Protein AF-R1FXM4-F1 (afdb_monomer_lite)

Organism: NCBI:txid1292037

Foldseek 3Di:
DLCPLLVVVVVVDDLVNSCVVVVHDSVVSVVSNVVNVVD

Structure (mmCIF, N/CA/C/O backbone):
data_AF-R1FXM4-F1
#
_entry.id 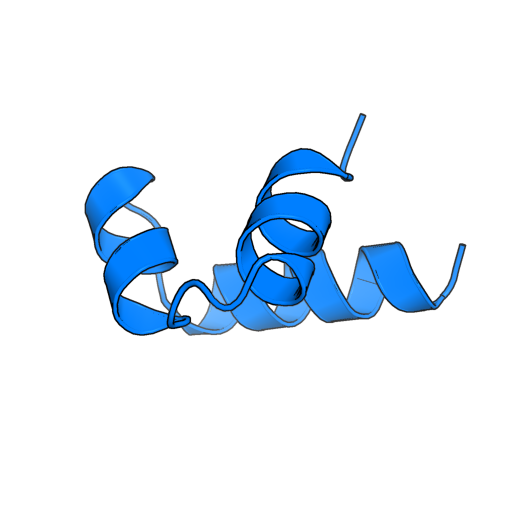  AF-R1FXM4-F1
#
loop_
_atom_site.group_PDB
_atom_site.id
_atom_site.type_symbol
_atom_site.label_atom_id
_atom_site.label_alt_id
_atom_site.label_comp_id
_atom_site.label_asym_id
_atom_site.label_entity_id
_atom_site.label_seq_id
_atom_site.pdbx_PDB_ins_code
_atom_site.Cartn_x
_atom_site.Cartn_y
_atom_site.Cartn_z
_atom_site.occupancy
_atom_site.B_iso_or_equiv
_atom_site.auth_seq_id
_atom_site.auth_comp_id
_atom_site.auth_asym_id
_atom_site.auth_atom_id
_atom_site.pdbx_PDB_model_num
ATOM 1 N N . MET A 1 1 ? -1.175 -12.959 -11.966 1.00 47.88 1 MET A N 1
ATOM 2 C CA . MET A 1 1 ? -2.468 -12.341 -11.582 1.00 47.88 1 MET A CA 1
ATOM 3 C C . MET A 1 1 ? -2.348 -11.520 -10.282 1.00 47.88 1 MET A C 1
ATOM 5 O O . MET A 1 1 ? -3.324 -11.395 -9.561 1.00 47.88 1 MET A O 1
ATOM 9 N N . ASN A 1 2 ? -1.175 -10.937 -9.976 1.00 54.38 2 ASN A N 1
ATOM 10 C CA . ASN A 1 2 ? -0.898 -10.257 -8.694 1.00 54.38 2 ASN A CA 1
ATOM 11 C C . ASN A 1 2 ? -0.841 -8.716 -8.822 1.00 54.38 2 ASN A C 1
ATOM 13 O O . ASN A 1 2 ? -0.332 -8.035 -7.940 1.00 54.38 2 ASN A O 1
ATOM 17 N N . SER A 1 3 ? -1.321 -8.169 -9.944 1.00 66.06 3 SER A N 1
ATOM 18 C CA . SER A 1 3 ? -0.937 -6.833 -10.426 1.00 66.06 3 SER A CA 1
ATOM 19 C C . SER A 1 3 ? -1.922 -5.711 -10.086 1.00 66.06 3 SER A C 1
ATOM 21 O O . SER A 1 3 ? -1.604 -4.549 -10.296 1.00 66.06 3 SER A O 1
ATOM 23 N N . MET A 1 4 ? -3.116 -6.020 -9.577 1.00 79.62 4 MET A N 1
ATOM 24 C CA . MET A 1 4 ? -4.183 -5.016 -9.478 1.00 79.62 4 MET A CA 1
ATOM 25 C C . MET A 1 4 ? -3.975 -4.033 -8.314 1.00 79.62 4 MET A C 1
ATOM 27 O O . MET A 1 4 ? -4.155 -2.837 -8.496 1.00 79.62 4 MET A O 1
ATOM 31 N N . ILE A 1 5 ? -3.484 -4.503 -7.160 1.00 83.56 5 ILE A N 1
ATOM 32 C CA . ILE A 1 5 ? -3.126 -3.624 -6.029 1.00 83.56 5 ILE A CA 1
ATOM 33 C C . ILE A 1 5 ? -1.925 -2.733 -6.374 1.00 83.56 5 ILE A C 1
ATOM 35 O O . ILE A 1 5 ? -1.913 -1.553 -6.040 1.00 83.56 5 ILE A O 1
ATOM 39 N N . ALA A 1 6 ? -0.928 -3.280 -7.075 1.00 81.81 6 ALA A N 1
ATOM 40 C CA . ALA A 1 6 ? 0.235 -2.514 -7.515 1.00 81.81 6 ALA A CA 1
ATOM 41 C C . ALA A 1 6 ? -0.132 -1.452 -8.564 1.00 81.81 6 ALA A C 1
ATOM 43 O O . ALA A 1 6 ? 0.395 -0.345 -8.514 1.00 81.81 6 ALA A O 1
ATOM 44 N N . ALA A 1 7 ? -1.059 -1.766 -9.474 1.00 84.69 7 ALA A N 1
ATOM 45 C CA . ALA A 1 7 ? -1.564 -0.816 -10.460 1.00 84.69 7 ALA A CA 1
ATOM 46 C C . ALA A 1 7 ? -2.357 0.327 -9.809 1.00 84.69 7 ALA A C 1
ATOM 48 O O . ALA A 1 7 ? -2.133 1.483 -10.148 1.00 84.69 7 ALA A O 1
ATOM 49 N N . GLU A 1 8 ? -3.230 0.027 -8.845 1.00 84.38 8 GLU A N 1
ATOM 50 C CA . GLU A 1 8 ? -3.982 1.060 -8.121 1.00 84.38 8 GLU A CA 1
ATOM 51 C C . GLU A 1 8 ? -3.052 1.933 -7.261 1.00 84.38 8 GLU A C 1
ATOM 53 O O . GLU A 1 8 ? -3.199 3.153 -7.234 1.00 84.38 8 GLU A O 1
ATOM 58 N N . TYR A 1 9 ? -2.042 1.336 -6.619 1.00 84.62 9 TYR A N 1
ATOM 59 C CA . TYR A 1 9 ? -1.010 2.094 -5.908 1.00 84.62 9 TYR A CA 1
ATOM 60 C C . TYR A 1 9 ? -0.217 3.005 -6.858 1.00 84.62 9 TYR A C 1
ATOM 62 O O . TYR A 1 9 ? 0.002 4.176 -6.560 1.00 84.62 9 TYR A O 1
ATOM 70 N N . ALA A 1 10 ? 0.160 2.506 -8.041 1.00 81.88 10 ALA A N 1
ATOM 71 C CA . ALA A 1 10 ? 0.824 3.301 -9.075 1.00 81.88 10 ALA A CA 1
ATOM 72 C C . ALA A 1 10 ? -0.075 4.409 -9.655 1.00 81.88 10 ALA A C 1
ATOM 74 O O . ALA A 1 10 ? 0.432 5.441 -10.089 1.00 81.88 10 ALA A O 1
ATOM 75 N N . ALA A 1 11 ? -1.398 4.229 -9.624 1.00 86.44 11 ALA A N 1
ATOM 76 C CA . ALA A 1 11 ? -2.377 5.258 -9.968 1.00 86.44 11 ALA A CA 1
ATOM 77 C C . ALA A 1 11 ? -2.525 6.345 -8.882 1.00 86.44 11 ALA A C 1
ATOM 79 O O . ALA A 1 11 ? -3.244 7.320 -9.092 1.00 86.44 11 ALA A O 1
ATOM 80 N N . GLY A 1 12 ? -1.833 6.202 -7.746 1.00 86.44 12 GLY A N 1
ATOM 81 C CA . GLY A 1 12 ? -1.822 7.166 -6.648 1.00 86.44 12 GLY A CA 1
ATOM 82 C C . GLY A 1 12 ? -2.756 6.818 -5.489 1.00 86.44 12 GLY A C 1
ATOM 83 O O . GLY A 1 12 ? -2.940 7.654 -4.609 1.00 86.44 12 GLY A O 1
ATOM 84 N N . ALA A 1 13 ? -3.341 5.615 -5.462 1.00 88.25 13 ALA A N 1
ATOM 85 C CA . ALA A 1 13 ? -4.151 5.178 -4.329 1.00 88.25 13 ALA A CA 1
ATOM 86 C C . ALA A 1 13 ? -3.284 4.948 -3.083 1.00 88.25 13 ALA A C 1
ATOM 88 O O . ALA A 1 13 ? -2.200 4.356 -3.154 1.00 88.25 13 ALA A O 1
ATOM 89 N N . SER A 1 14 ? -3.781 5.361 -1.917 1.00 90.12 14 SER A N 1
ATOM 90 C CA . SER A 1 14 ? -3.066 5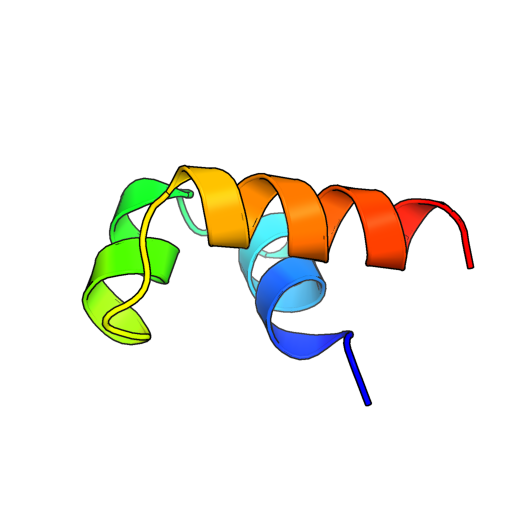.153 -0.659 1.00 90.12 14 SER A CA 1
ATOM 91 C C . SER A 1 14 ? -3.134 3.693 -0.214 1.00 90.12 14 SER A C 1
ATOM 93 O O . SER A 1 14 ? -4.133 3.004 -0.411 1.00 90.12 14 SER A O 1
ATOM 95 N N . ILE A 1 15 ? -2.095 3.227 0.483 1.00 88.62 15 ILE A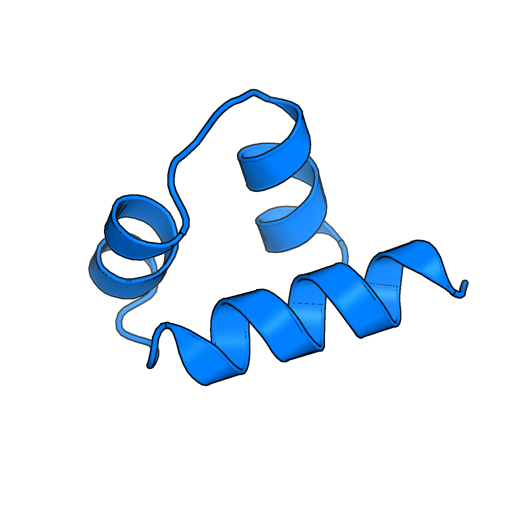 N 1
ATOM 96 C CA . ILE A 1 15 ? -2.053 1.863 1.037 1.00 88.62 15 ILE A CA 1
ATOM 97 C C . ILE A 1 15 ? -3.241 1.600 1.972 1.00 88.62 15 ILE A C 1
ATOM 99 O O . ILE A 1 15 ? -3.817 0.518 1.916 1.00 88.62 15 ILE A O 1
ATOM 103 N N . SER A 1 16 ? -3.632 2.583 2.789 1.00 89.12 16 SER A N 1
ATOM 104 C CA . SER A 1 16 ? -4.795 2.471 3.679 1.00 89.12 16 SER A CA 1
ATOM 105 C C . SER A 1 16 ? -6.106 2.324 2.905 1.00 89.12 16 SER A C 1
ATOM 107 O O . SER A 1 16 ? -6.891 1.438 3.216 1.00 89.12 16 SER A O 1
ATOM 109 N N . GLU A 1 17 ? -6.307 3.107 1.842 1.00 89.88 17 GLU A N 1
ATOM 110 C CA . GLU A 1 17 ? -7.501 2.987 0.994 1.00 89.88 17 G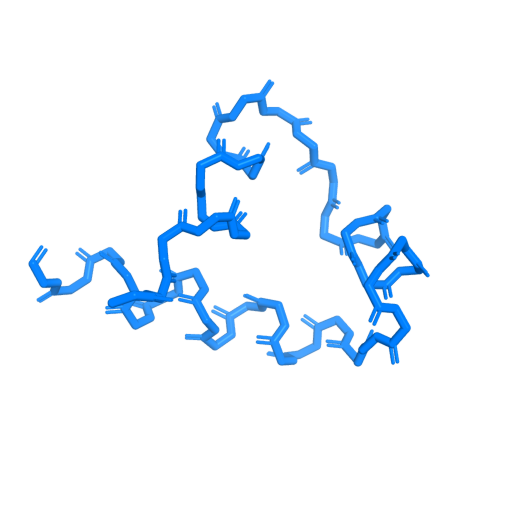LU A CA 1
ATOM 111 C C . GLU A 1 17 ? -7.556 1.624 0.302 1.00 89.88 17 GLU A C 1
ATOM 113 O O . GLU A 1 17 ? -8.614 1.007 0.217 1.00 89.88 17 GLU A O 1
ATOM 118 N N . LEU A 1 18 ? -6.412 1.121 -0.167 1.00 89.00 18 LEU A N 1
ATOM 119 C CA . LEU A 1 18 ? -6.314 -0.209 -0.764 1.00 89.00 18 LEU A CA 1
ATOM 120 C C . LEU A 1 18 ? -6.591 -1.310 0.261 1.00 89.00 18 LEU A C 1
ATOM 122 O O . LEU A 1 18 ? -7.298 -2.263 -0.053 1.00 89.00 18 LEU A O 1
ATOM 126 N N . ALA A 1 19 ? -6.078 -1.168 1.480 1.00 90.56 19 ALA A N 1
ATOM 127 C CA . ALA A 1 19 ? -6.328 -2.083 2.586 1.00 90.56 19 ALA A CA 1
ATOM 128 C C . ALA A 1 19 ? -7.824 -2.153 2.921 1.00 90.56 19 ALA A C 1
ATOM 130 O O . ALA A 1 19 ? -8.400 -3.239 2.941 1.00 90.56 19 ALA A O 1
ATOM 131 N N . GLU A 1 20 ? -8.477 -1.004 3.093 1.00 90.75 20 GLU A N 1
ATOM 132 C CA . GLU A 1 20 ? -9.907 -0.922 3.401 1.00 90.75 20 GLU A CA 1
ATOM 133 C C . GLU A 1 20 ? -10.773 -1.435 2.250 1.00 90.75 20 GLU A C 1
ATOM 135 O O . GLU A 1 20 ? -11.666 -2.257 2.451 1.00 90.75 20 GLU A O 1
ATOM 140 N N . ARG A 1 21 ? -10.476 -1.014 1.019 1.00 86.50 21 ARG A N 1
ATOM 141 C CA . ARG A 1 21 ? -11.244 -1.384 -0.174 1.00 86.50 21 ARG A CA 1
ATOM 142 C C . ARG A 1 21 ? -11.172 -2.874 -0.488 1.00 86.50 21 ARG A C 1
A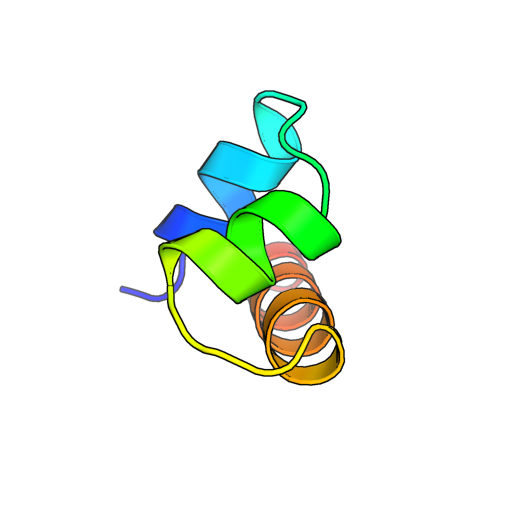TOM 144 O O . ARG A 1 21 ? -12.121 -3.430 -1.034 1.00 86.50 21 ARG A O 1
ATOM 151 N N . TRP A 1 22 ? -10.053 -3.512 -0.161 1.00 85.69 22 TRP A N 1
ATOM 152 C CA . TRP A 1 22 ? -9.840 -4.940 -0.384 1.00 85.69 22 TRP A CA 1
ATOM 153 C C . TRP A 1 22 ? -10.080 -5.773 0.881 1.00 85.69 22 TRP A C 1
ATOM 155 O O . TRP A 1 22 ? -10.033 -7.000 0.809 1.00 85.69 22 TRP A O 1
ATOM 165 N N . GLY A 1 23 ? -10.345 -5.135 2.026 1.00 89.94 23 GLY A N 1
ATOM 166 C CA . GLY A 1 23 ? -10.524 -5.799 3.317 1.00 89.94 23 GLY A CA 1
ATOM 167 C C . GLY A 1 23 ? -9.280 -6.554 3.790 1.00 89.94 23 GLY A C 1
ATOM 168 O O . GLY A 1 23 ? -9.401 -7.586 4.449 1.00 89.94 23 GLY A O 1
ATOM 169 N N . ILE A 1 24 ? -8.087 -6.088 3.416 1.00 89.19 24 ILE A N 1
ATOM 170 C CA . ILE A 1 24 ? -6.814 -6.725 3.768 1.00 89.19 24 ILE A CA 1
ATOM 171 C C . ILE A 1 24 ? -5.966 -5.819 4.647 1.00 89.19 24 ILE A C 1
ATOM 173 O O . ILE A 1 24 ? -6.115 -4.604 4.650 1.00 89.19 24 ILE A O 1
ATOM 177 N N . ASP A 1 25 ? -5.025 -6.421 5.367 1.00 91.62 25 ASP A N 1
ATOM 178 C CA . ASP A 1 25 ? -4.096 -5.663 6.198 1.00 91.62 25 ASP A CA 1
ATOM 179 C C . ASP A 1 25 ? -3.164 -4.782 5.333 1.00 91.62 25 ASP A C 1
ATOM 181 O O . ASP A 1 25 ? -2.659 -5.258 4.306 1.00 91.62 25 ASP A O 1
ATOM 185 N N . PRO A 1 26 ? -2.857 -3.536 5.742 1.00 88.56 26 PRO A N 1
ATOM 186 C CA . PRO A 1 26 ? -1.912 -2.668 5.037 1.00 88.56 26 PRO A CA 1
ATOM 187 C C . PRO A 1 26 ? -0.551 -3.325 4.771 1.00 88.56 26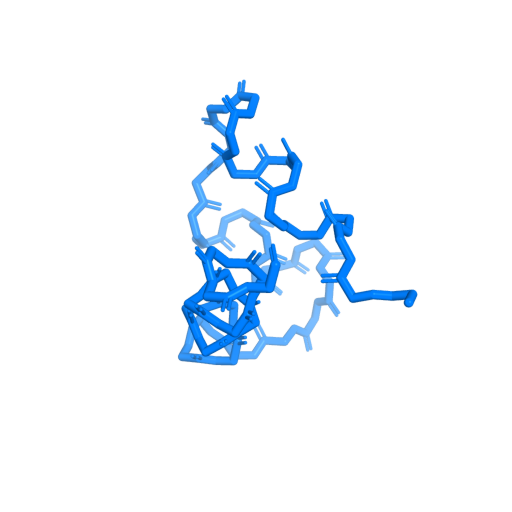 PRO A C 1
ATOM 189 O O . PRO A 1 26 ? 0.079 -3.068 3.745 1.00 88.56 26 PRO A O 1
ATOM 192 N N . ARG A 1 27 ? -0.090 -4.229 5.645 1.00 89.56 27 ARG A N 1
ATOM 193 C CA . ARG A 1 27 ? 1.153 -4.985 5.423 1.00 89.56 27 ARG A CA 1
ATOM 194 C C . ARG A 1 27 ? 1.036 -5.932 4.233 1.00 89.56 27 ARG A C 1
ATOM 196 O O . ARG A 1 27 ? 1.986 -6.056 3.467 1.00 89.56 27 ARG A O 1
ATOM 203 N N . GLN A 1 28 ? -0.128 -6.550 4.034 1.00 89.94 28 GLN A N 1
ATOM 204 C CA . GLN A 1 28 ? -0.379 -7.402 2.870 1.00 89.94 28 GLN A CA 1
ATOM 205 C C . GLN A 1 28 ? -0.429 -6.604 1.564 1.00 89.94 28 GLN A C 1
ATOM 207 O O . GLN A 1 28 ? -0.042 -7.128 0.519 1.00 89.94 28 GLN A O 1
ATOM 212 N N . VAL A 1 29 ? -0.895 -5.353 1.611 1.00 89.31 29 VAL A N 1
ATOM 213 C CA . VAL A 1 29 ? -0.847 -4.429 0.467 1.00 89.31 29 VAL A CA 1
ATOM 214 C C . VAL A 1 29 ? 0.614 -4.176 0.078 1.00 89.31 29 VAL A C 1
ATOM 216 O O . VAL A 1 29 ? 0.978 -4.372 -1.080 1.00 89.31 29 VAL A O 1
ATOM 219 N N . VAL A 1 30 ? 1.473 -3.838 1.049 1.00 89.38 30 VAL A N 1
ATOM 220 C CA . VAL A 1 30 ? 2.915 -3.608 0.831 1.00 89.38 30 VAL A CA 1
ATOM 221 C C . VAL A 1 30 ? 3.610 -4.845 0.264 1.00 89.38 30 VAL A C 1
ATOM 223 O O . VAL A 1 30 ? 4.351 -4.730 -0.711 1.00 89.38 30 VAL A O 1
ATOM 226 N N . GLU A 1 31 ? 3.366 -6.032 0.826 1.00 89.00 31 GLU A N 1
ATOM 227 C CA . GLU A 1 31 ? 3.965 -7.271 0.313 1.00 89.00 31 GLU A CA 1
ATOM 228 C C . GLU A 1 31 ? 3.544 -7.563 -1.127 1.00 89.00 31 GLU A C 1
ATOM 230 O O . GLU A 1 31 ? 4.377 -7.940 -1.949 1.00 89.00 31 GLU A O 1
ATOM 235 N N . ARG A 1 32 ? 2.270 -7.338 -1.467 1.00 86.12 32 ARG A N 1
ATOM 236 C CA . ARG A 1 32 ? 1.766 -7.533 -2.831 1.00 86.12 32 ARG A CA 1
ATOM 237 C C . ARG A 1 32 ? 2.352 -6.530 -3.821 1.00 86.12 32 ARG A C 1
ATOM 239 O O . ARG A 1 32 ? 2.708 -6.939 -4.925 1.00 86.12 32 ARG A O 1
ATOM 246 N N . ILE A 1 33 ? 2.487 -5.260 -3.432 1.00 86.56 33 ILE A N 1
ATOM 247 C CA . ILE A 1 33 ? 3.147 -4.227 -4.247 1.00 86.56 33 ILE A CA 1
ATOM 248 C C . ILE A 1 33 ? 4.618 -4.597 -4.468 1.00 86.56 33 ILE A C 1
ATOM 250 O O . ILE A 1 33 ? 5.089 -4.604 -5.602 1.00 86.56 33 ILE A O 1
ATOM 254 N N . SER A 1 34 ? 5.328 -4.962 -3.399 1.00 86.19 34 SER A N 1
ATOM 255 C CA . SER A 1 34 ? 6.741 -5.357 -3.445 1.00 86.19 34 SER A CA 1
ATOM 256 C C . SER A 1 34 ? 6.970 -6.593 -4.320 1.00 86.19 34 SER A C 1
ATOM 258 O O . SER A 1 34 ? 7.871 -6.610 -5.158 1.00 86.19 34 SER A O 1
ATOM 260 N N . ALA A 1 35 ? 6.111 -7.609 -4.198 1.00 84.94 35 ALA A N 1
ATOM 261 C CA . ALA A 1 35 ? 6.159 -8.804 -5.035 1.00 84.94 35 ALA A CA 1
ATOM 262 C C . ALA A 1 35 ? 5.913 -8.491 -6.520 1.00 84.94 35 ALA A C 1
ATOM 264 O O . ALA A 1 35 ? 6.558 -9.087 -7.378 1.00 84.94 35 ALA A O 1
ATOM 265 N N . ALA A 1 36 ? 5.013 -7.551 -6.825 1.00 81.62 36 ALA A N 1
ATOM 266 C CA . ALA A 1 36 ? 4.720 -7.130 -8.195 1.00 81.62 36 ALA A CA 1
ATOM 267 C C . ALA A 1 36 ? 5.825 -6.253 -8.813 1.00 81.62 36 ALA A C 1
ATOM 269 O O . ALA A 1 36 ? 6.020 -6.293 -10.020 1.00 81.62 36 ALA A O 1
ATOM 270 N N . ALA A 1 37 ? 6.567 -5.484 -8.009 1.00 74.50 37 ALA A N 1
ATOM 271 C CA . ALA A 1 37 ? 7.688 -4.667 -8.486 1.00 74.50 37 ALA A CA 1
ATOM 272 C C . ALA A 1 37 ? 8.937 -5.492 -8.851 1.00 74.50 37 ALA A C 1
ATOM 274 O O . ALA A 1 37 ? 9.842 -4.987 -9.511 1.00 74.50 37 ALA A O 1
ATOM 275 N N . ARG A 1 38 ? 9.011 -6.747 -8.394 1.00 63.50 38 ARG A N 1
ATOM 276 C CA . ARG A 1 38 ? 10.166 -7.636 -8.586 1.00 63.50 38 ARG A CA 1
ATOM 277 C C . ARG A 1 38 ? 10.010 -8.604 -9.769 1.00 63.50 38 ARG A C 1
ATOM 279 O O . ARG A 1 38 ? 10.927 -9.391 -9.996 1.00 63.50 38 ARG A O 1
ATOM 286 N N . SER A 1 39 ? 8.872 -8.578 -10.471 1.00 56.72 39 SER A N 1
ATOM 287 C CA . SER A 1 39 ? 8.519 -9.488 -11.575 1.00 56.72 39 SER A CA 1
ATOM 288 C C . SER A 1 39 ? 8.558 -8.826 -12.942 1.00 56.72 39 SER A C 1
ATOM 290 O O . SER A 1 39 ? 8.041 -7.691 -13.020 1.00 56.72 39 SER A O 1
#

Radius of gyration: 8.88 Å; chains: 1; bounding box: 21×20×18 Å

Secondary structure (DSSP, 8-state):
---HHHHHHHTT--HHHHHHHHT--HHHHHHHHHHHHT-

pLDDT: mean 83.0, std 10.54, range [47.88, 91.62]

Sequence (39 aa):
MNSMIAAEYAAGASISELAERWGIDPRQVVERISAAARS